Protein AF-A0A0Q4BF06-F1 (afdb_monomer)

Secondary structure (DSSP, 8-state):
------------------HHHHHHHHHHHHHHHHHHHHHHHHT-HHHHHHHHHHHHHHHHHHHHHHHHHHHH-GGGSSS--HHHHHHHHHHHHHHHHHHHHHHHHH-

Structure (mmCIF, N/CA/C/O backbone):
data_AF-A0A0Q4BF06-F1
#
_entry.id   AF-A0A0Q4BF06-F1
#
loop_
_atom_site.group_PDB
_atom_site.id
_atom_site.type_symbol
_atom_site.label_atom_id
_atom_site.label_alt_id
_atom_site.label_comp_id
_atom_site.label_asym_id
_atom_site.label_entity_id
_atom_site.label_seq_id
_atom_site.pdbx_PDB_ins_code
_atom_site.Cartn_x
_atom_site.Cartn_y
_atom_site.Cartn_z
_atom_site.occupancy
_atom_site.B_iso_or_equiv
_atom_site.auth_seq_id
_atom_site.auth_comp_id
_atom_site.auth_asym_id
_atom_site.auth_atom_id
_atom_site.pdbx_PDB_model_num
ATOM 1 N N . MET A 1 1 ? 11.329 11.100 -56.020 1.00 43.25 1 MET A N 1
ATOM 2 C CA . MET A 1 1 ? 10.493 10.139 -55.269 1.00 43.25 1 MET A CA 1
ATOM 3 C C . MET A 1 1 ? 11.371 8.981 -54.817 1.00 43.25 1 MET A C 1
ATOM 5 O O . MET A 1 1 ? 11.872 8.262 -55.666 1.00 43.25 1 MET A O 1
ATOM 9 N N . SER A 1 2 ? 11.594 8.826 -53.511 1.00 37.97 2 SER A N 1
ATOM 10 C CA . SER A 1 2 ? 12.114 7.589 -52.916 1.00 37.97 2 SER A CA 1
ATOM 11 C C . SER A 1 2 ? 11.299 7.325 -51.655 1.00 37.97 2 SER A C 1
ATOM 13 O O . SER A 1 2 ? 11.392 8.050 -50.667 1.00 37.97 2 SER A O 1
ATOM 15 N N . LEU A 1 3 ? 10.393 6.358 -51.768 1.00 49.31 3 LEU A N 1
ATOM 16 C CA . LEU A 1 3 ? 9.544 5.851 -50.701 1.00 49.31 3 LEU A CA 1
ATOM 17 C C . LEU A 1 3 ? 10.387 4.918 -49.822 1.00 49.31 3 LEU A C 1
ATOM 19 O O . LEU A 1 3 ? 10.489 3.732 -50.122 1.00 49.31 3 LEU A O 1
ATOM 23 N N . SER A 1 4 ? 10.955 5.411 -48.718 1.00 47.06 4 SER A N 1
ATOM 24 C CA . SER A 1 4 ? 11.401 4.535 -47.621 1.00 47.06 4 SER A CA 1
ATOM 25 C C . SER A 1 4 ? 10.294 4.415 -46.571 1.00 47.06 4 SER A C 1
ATOM 27 O O . SER A 1 4 ? 10.370 4.866 -45.429 1.00 47.06 4 SER A O 1
ATOM 29 N N . GLY A 1 5 ? 9.198 3.793 -47.001 1.00 43.06 5 GLY A N 1
ATOM 30 C CA . GLY A 1 5 ? 8.146 3.337 -46.112 1.00 43.06 5 GLY A CA 1
ATOM 31 C C . GLY A 1 5 ? 8.619 2.148 -45.273 1.00 43.06 5 GLY A C 1
ATOM 32 O O . GLY A 1 5 ? 8.950 1.097 -45.803 1.00 43.06 5 GLY A O 1
ATOM 33 N N . ILE A 1 6 ? 8.589 2.336 -43.954 1.00 51.16 6 ILE A N 1
ATOM 34 C CA . ILE A 1 6 ? 7.924 1.438 -42.999 1.00 51.16 6 ILE A CA 1
ATOM 35 C C . ILE A 1 6 ? 8.357 -0.040 -43.046 1.00 51.16 6 ILE A C 1
ATOM 37 O O . ILE A 1 6 ? 7.857 -0.822 -43.846 1.00 51.16 6 ILE A O 1
ATOM 41 N N . ARG A 1 7 ? 9.129 -0.461 -42.035 1.00 41.97 7 ARG A N 1
ATOM 42 C CA . ARG A 1 7 ? 8.775 -1.582 -41.130 1.00 41.97 7 ARG A CA 1
ATOM 43 C C . ARG A 1 7 ? 9.887 -1.804 -40.098 1.00 41.97 7 ARG A C 1
ATOM 45 O O . ARG A 1 7 ? 10.607 -2.796 -40.132 1.00 41.97 7 ARG A O 1
ATOM 52 N N . LYS A 1 8 ? 9.955 -0.958 -39.063 1.00 43.19 8 LYS A N 1
ATOM 53 C CA . LYS A 1 8 ? 10.351 -1.494 -37.750 1.00 43.19 8 LYS A CA 1
ATOM 54 C C . LYS A 1 8 ? 9.131 -2.214 -37.197 1.00 43.19 8 LYS A C 1
ATOM 56 O O . LYS A 1 8 ? 8.293 -1.636 -36.517 1.00 43.19 8 LYS A O 1
ATOM 61 N N . SER A 1 9 ? 9.020 -3.467 -37.635 1.00 41.16 9 SER A N 1
ATOM 62 C CA . SER A 1 9 ? 8.240 -4.545 -37.039 1.00 41.16 9 SER A CA 1
ATOM 63 C C . SER A 1 9 ? 7.917 -4.237 -35.579 1.00 41.16 9 SER A C 1
ATOM 65 O O . SER A 1 9 ? 8.818 -4.243 -34.736 1.00 41.16 9 SER A O 1
ATOM 67 N N . GLY A 1 10 ? 6.634 -4.004 -35.299 1.00 43.09 10 GLY A N 1
ATOM 68 C CA . GLY A 1 10 ? 6.058 -3.957 -33.964 1.00 43.09 10 GLY A CA 1
ATOM 69 C C . GLY A 1 10 ? 6.178 -5.311 -33.276 1.00 43.09 10 GLY A C 1
ATOM 70 O O . GLY A 1 10 ? 5.178 -5.971 -33.006 1.00 43.09 10 GLY A O 1
ATOM 71 N N . LYS A 1 11 ? 7.409 -5.725 -32.959 1.00 39.16 11 LYS A N 1
ATOM 72 C CA . LYS A 1 11 ? 7.638 -6.674 -31.881 1.00 39.16 11 LYS A CA 1
ATOM 73 C C . LYS A 1 11 ? 7.204 -5.925 -30.631 1.00 39.16 11 LYS A C 1
ATOM 75 O O . LYS A 1 11 ? 7.990 -5.193 -30.032 1.00 39.16 11 LYS A O 1
ATOM 80 N N . LYS A 1 12 ? 5.926 -6.078 -30.268 1.00 46.28 12 LYS A N 1
ATOM 81 C CA . LYS A 1 12 ? 5.474 -5.955 -28.885 1.00 46.28 12 LYS A CA 1
ATOM 82 C C . LYS A 1 12 ? 6.291 -6.992 -28.127 1.00 46.28 12 LYS A C 1
ATOM 84 O O . LYS A 1 12 ? 5.865 -8.131 -27.988 1.00 46.28 12 LYS A O 1
ATOM 89 N N . VAL A 1 13 ? 7.526 -6.637 -27.769 1.00 47.06 13 VAL A N 1
ATOM 90 C CA . VAL A 1 13 ? 8.322 -7.408 -26.825 1.00 47.06 13 VAL A CA 1
ATOM 91 C C . VAL A 1 13 ? 7.394 -7.525 -25.624 1.00 47.06 13 VAL A C 1
ATOM 93 O O . VAL A 1 13 ? 7.015 -6.471 -25.095 1.00 47.06 13 VAL A O 1
ATOM 96 N N . PRO A 1 14 ? 6.907 -8.734 -25.280 1.00 46.56 14 PRO A N 1
ATOM 97 C CA . PRO A 1 14 ? 6.051 -8.886 -24.119 1.00 46.56 14 PRO A CA 1
ATOM 98 C C . PRO A 1 14 ? 6.807 -8.224 -22.980 1.00 46.56 14 PRO A C 1
ATOM 100 O O . PRO A 1 14 ? 7.993 -8.509 -22.801 1.00 46.56 14 PRO A O 1
ATOM 103 N N . LEU A 1 15 ? 6.170 -7.232 -22.343 1.00 49.06 15 LEU A N 1
ATOM 104 C CA . LEU A 1 15 ? 6.765 -6.477 -21.246 1.00 49.06 15 LEU A CA 1
ATOM 105 C C . LEU A 1 15 ? 7.428 -7.514 -20.344 1.00 49.06 15 LEU A C 1
ATOM 107 O O . LEU A 1 15 ? 6.698 -8.377 -19.849 1.00 49.06 15 LEU A O 1
ATOM 111 N N . PRO A 1 16 ? 8.775 -7.521 -20.245 1.00 49.16 16 PRO A N 1
ATOM 112 C CA . PRO A 1 16 ? 9.476 -8.573 -19.542 1.00 49.16 16 PRO A CA 1
ATOM 113 C C . PRO A 1 16 ? 8.839 -8.644 -18.175 1.00 49.16 16 PRO A C 1
ATOM 115 O O . PRO A 1 16 ? 8.675 -7.625 -17.502 1.00 49.16 16 PRO A O 1
ATOM 118 N N . THR A 1 17 ? 8.343 -9.827 -17.857 1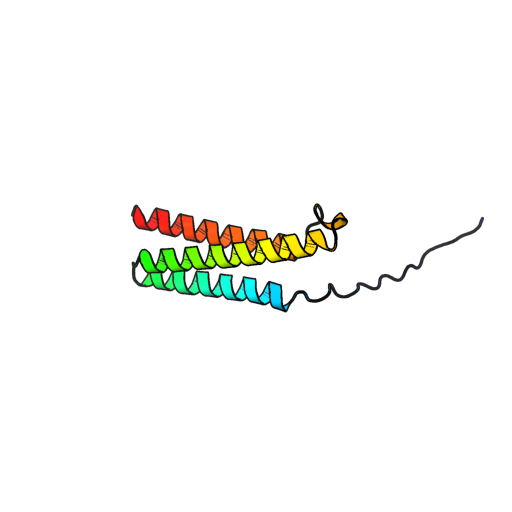.00 48.97 17 THR A N 1
ATOM 119 C CA . THR A 1 17 ? 7.600 -10.078 -16.644 1.00 48.97 17 THR A CA 1
ATOM 120 C C . THR A 1 17 ? 8.539 -9.834 -15.472 1.00 48.97 17 THR A C 1
ATOM 122 O O . THR A 1 17 ? 9.122 -10.769 -14.934 1.00 48.97 17 THR A O 1
ATOM 125 N N . ASP A 1 18 ? 8.557 -8.603 -14.963 1.00 57.22 18 ASP A N 1
ATOM 126 C CA . ASP A 1 18 ? 8.772 -8.294 -13.544 1.00 57.22 18 ASP A CA 1
ATOM 127 C C . ASP A 1 18 ? 7.614 -8.885 -12.696 1.00 57.22 18 ASP A C 1
ATOM 129 O O . ASP A 1 18 ? 7.193 -8.334 -11.680 1.00 57.22 18 ASP A O 1
ATOM 133 N N . GLY A 1 19 ? 7.056 -10.020 -13.138 1.00 64.56 19 GLY A N 1
ATOM 134 C CA . GLY A 1 19 ? 5.835 -10.639 -12.655 1.00 64.56 19 GLY A CA 1
ATOM 135 C C . GLY A 1 19 ? 5.993 -11.066 -11.213 1.00 64.56 19 GLY A C 1
ATOM 136 O O . GLY A 1 19 ? 5.126 -10.760 -10.416 1.00 64.56 19 GLY A O 1
ATOM 137 N N . LEU A 1 20 ? 7.138 -11.643 -10.842 1.00 76.25 20 LEU A N 1
ATOM 138 C CA . LEU A 1 20 ? 7.419 -12.026 -9.456 1.00 76.25 20 LEU A CA 1
ATOM 139 C C . LEU A 1 20 ? 7.384 -10.832 -8.495 1.00 76.25 20 LEU A C 1
ATOM 141 O O . LEU A 1 20 ? 6.819 -10.928 -7.412 1.00 76.25 20 LEU A O 1
ATOM 145 N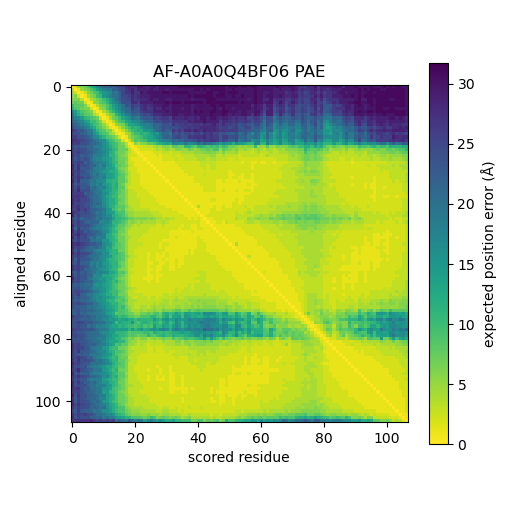 N . ARG A 1 21 ? 7.944 -9.687 -8.899 1.00 81.06 21 ARG A N 1
ATOM 146 C CA . ARG A 1 21 ? 7.968 -8.473 -8.069 1.00 81.06 21 ARG A CA 1
ATOM 147 C C . ARG A 1 21 ? 6.582 -7.864 -7.918 1.00 81.06 21 ARG A C 1
ATOM 149 O O . ARG A 1 21 ? 6.210 -7.456 -6.824 1.00 81.06 21 ARG A O 1
ATOM 156 N N . ARG A 1 22 ? 5.813 -7.838 -9.008 1.00 80.75 22 ARG A N 1
ATOM 157 C CA . ARG A 1 22 ? 4.411 -7.409 -8.993 1.00 80.75 22 ARG A CA 1
ATOM 158 C C . ARG A 1 22 ? 3.544 -8.345 -8.151 1.00 80.75 22 ARG A C 1
ATOM 160 O O . ARG A 1 22 ? 2.751 -7.868 -7.351 1.00 80.75 22 ARG A O 1
ATOM 167 N N . VAL A 1 23 ? 3.710 -9.655 -8.315 1.00 88.62 23 VAL A N 1
ATOM 168 C CA . VAL A 1 23 ? 2.987 -10.679 -7.554 1.00 88.62 23 VAL A CA 1
ATOM 169 C C . VAL A 1 23 ? 3.295 -10.539 -6.069 1.00 88.62 23 VAL A C 1
ATOM 171 O O . VAL A 1 23 ? 2.368 -10.569 -5.276 1.00 88.62 23 VAL A O 1
ATOM 174 N N . ALA A 1 24 ? 4.550 -10.297 -5.685 1.00 89.75 24 ALA A N 1
ATOM 175 C CA . ALA A 1 24 ? 4.903 -10.074 -4.284 1.00 89.75 24 ALA A CA 1
ATOM 176 C C . ALA A 1 24 ? 4.168 -8.868 -3.670 1.00 89.75 24 ALA A C 1
ATOM 178 O O . ALA A 1 24 ? 3.634 -8.984 -2.571 1.00 89.75 24 ALA A O 1
ATOM 179 N N . VAL A 1 25 ? 4.089 -7.738 -4.387 1.00 93.56 25 VAL A N 1
ATOM 180 C CA . VAL A 1 25 ? 3.317 -6.562 -3.934 1.00 93.56 25 VAL A CA 1
ATOM 181 C C . VAL A 1 25 ? 1.833 -6.910 -3.805 1.00 93.56 25 VAL A C 1
ATOM 183 O O . VAL A 1 25 ? 1.238 -6.639 -2.772 1.00 93.56 25 VAL A O 1
ATOM 186 N N . GLN A 1 26 ? 1.253 -7.576 -4.807 1.00 93.56 26 GLN A N 1
ATOM 187 C CA . GLN A 1 26 ? -0.163 -7.955 -4.784 1.00 93.56 26 GLN A CA 1
ATOM 188 C C . GLN A 1 26 ? -0.500 -8.952 -3.671 1.00 93.56 26 GLN A C 1
ATOM 190 O O . GLN A 1 26 ? -1.547 -8.834 -3.044 1.00 93.56 26 GLN A O 1
ATOM 195 N N . VAL A 1 27 ? 0.374 -9.926 -3.409 1.00 94.94 27 VAL A N 1
ATOM 196 C CA . VAL A 1 27 ? 0.207 -10.872 -2.298 1.00 94.94 27 VAL A CA 1
ATOM 197 C C . VAL A 1 27 ? 0.231 -10.125 -0.967 1.00 94.94 27 VAL A C 1
ATOM 199 O O . VAL A 1 27 ? -0.620 -10.386 -0.123 1.00 94.94 27 VAL A O 1
ATOM 202 N N . LEU A 1 28 ? 1.150 -9.169 -0.790 1.00 95.69 28 LEU A N 1
ATOM 203 C CA . LEU A 1 28 ? 1.177 -8.334 0.412 1.00 95.69 28 LEU A CA 1
ATOM 204 C C . LEU A 1 28 ? -0.080 -7.468 0.548 1.00 95.69 28 LEU A C 1
ATOM 206 O O . LEU A 1 28 ? -0.628 -7.409 1.643 1.00 95.69 28 LEU A O 1
ATOM 210 N N . ASP A 1 29 ? -0.571 -6.859 -0.536 1.00 95.25 29 ASP A N 1
ATOM 211 C CA . ASP A 1 29 ? -1.821 -6.083 -0.518 1.00 95.25 29 ASP A CA 1
ATOM 212 C C . ASP A 1 29 ? -3.020 -6.956 -0.109 1.00 95.25 29 ASP A C 1
ATOM 214 O O . ASP A 1 29 ? -3.827 -6.559 0.731 1.00 95.25 29 ASP A O 1
ATOM 218 N N . VAL A 1 30 ? -3.130 -8.173 -0.653 1.00 97.31 30 VAL A N 1
ATOM 219 C CA . VAL A 1 30 ? -4.206 -9.111 -0.291 1.00 97.31 30 VAL A CA 1
ATOM 220 C C . VAL A 1 30 ? -4.093 -9.540 1.171 1.00 97.31 30 VAL A C 1
ATOM 222 O O . VAL A 1 30 ? -5.098 -9.539 1.879 1.00 97.31 30 VAL A O 1
ATOM 225 N N . LEU A 1 31 ? -2.889 -9.860 1.650 1.00 97.44 31 LEU A N 1
ATOM 226 C CA . LEU A 1 31 ? -2.668 -10.202 3.057 1.00 97.44 31 LEU A CA 1
ATOM 227 C C . LEU A 1 31 ? -3.001 -9.030 3.987 1.00 97.44 31 LEU A C 1
ATOM 229 O O . LEU A 1 31 ? -3.642 -9.242 5.014 1.00 97.44 31 LEU A O 1
ATOM 233 N N . ALA A 1 32 ? -2.624 -7.804 3.616 1.00 97.00 32 ALA A N 1
ATOM 234 C CA . ALA A 1 32 ? -2.962 -6.594 4.358 1.00 97.00 32 ALA A CA 1
ATOM 235 C C . ALA A 1 32 ? -4.481 -6.436 4.501 1.00 97.00 32 ALA A C 1
ATOM 237 O O . ALA A 1 32 ? -4.975 -6.257 5.614 1.00 97.00 32 ALA A O 1
ATOM 238 N N . LEU A 1 33 ? -5.223 -6.585 3.397 1.00 98.06 33 LEU A N 1
ATOM 239 C CA . LEU A 1 33 ? -6.687 -6.551 3.395 1.00 98.06 33 LEU A CA 1
ATOM 240 C C . LEU A 1 33 ? -7.286 -7.663 4.262 1.00 98.06 33 LEU A C 1
ATOM 242 O O . LEU A 1 33 ? -8.174 -7.393 5.066 1.00 98.06 33 LEU A O 1
ATOM 246 N N . MET A 1 34 ? -6.798 -8.900 4.135 1.00 98.19 34 MET A N 1
ATOM 247 C CA . MET A 1 34 ? -7.292 -10.029 4.929 1.00 98.19 34 MET A CA 1
ATOM 248 C C . MET A 1 34 ? -7.116 -9.786 6.429 1.00 98.19 34 MET A C 1
ATOM 250 O O . MET A 1 34 ? -8.082 -9.902 7.180 1.00 98.19 34 MET A O 1
ATOM 254 N N . VAL A 1 35 ? -5.908 -9.414 6.863 1.00 97.94 35 VAL A N 1
ATOM 255 C CA . VAL A 1 35 ? -5.616 -9.119 8.276 1.00 97.94 35 VAL A CA 1
ATOM 256 C C . VAL A 1 35 ? -6.481 -7.961 8.768 1.00 97.94 35 VAL A C 1
ATOM 258 O O . VAL A 1 35 ? -7.063 -8.038 9.847 1.00 97.94 35 VAL A O 1
ATOM 261 N N . PHE A 1 36 ? -6.628 -6.917 7.955 1.00 97.75 36 PHE A N 1
ATOM 262 C CA . PHE A 1 36 ? -7.439 -5.760 8.301 1.00 97.75 36 PHE A CA 1
ATOM 263 C C . PHE A 1 36 ? -8.918 -6.107 8.508 1.00 97.75 36 PHE A C 1
ATOM 265 O O . PHE A 1 36 ? -9.504 -5.722 9.519 1.00 97.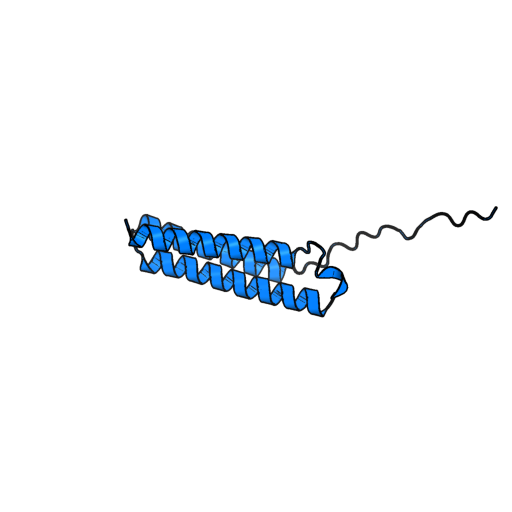75 36 PHE A O 1
ATOM 272 N N . PHE A 1 37 ? -9.523 -6.859 7.583 1.00 97.56 37 PHE A N 1
ATOM 273 C CA . PHE A 1 37 ? -10.926 -7.264 7.692 1.00 97.56 37 PHE A CA 1
ATOM 274 C C . PHE A 1 37 ? -11.171 -8.236 8.847 1.00 97.56 37 PHE A C 1
ATOM 276 O O . PHE A 1 37 ? -12.222 -8.156 9.481 1.00 97.56 37 PHE A O 1
ATOM 283 N N . VAL A 1 38 ? -10.206 -9.104 9.169 1.00 97.81 38 VAL A N 1
ATOM 284 C CA . VAL A 1 38 ? -10.250 -9.903 10.405 1.00 97.81 38 VAL A CA 1
ATOM 285 C C . VAL A 1 38 ? -10.264 -8.984 11.628 1.00 97.81 38 VAL A C 1
ATOM 287 O O . VAL A 1 38 ? -11.096 -9.172 12.510 1.00 97.81 38 VAL A O 1
ATOM 290 N N . GLY A 1 39 ? -9.419 -7.948 11.651 1.00 96.50 39 GLY A N 1
ATOM 291 C CA . GLY A 1 39 ? -9.415 -6.946 12.719 1.00 96.50 39 GLY A CA 1
ATOM 292 C C . GLY A 1 39 ? -10.756 -6.229 12.876 1.00 96.50 39 GLY A C 1
ATOM 293 O O . GLY A 1 39 ? -11.256 -6.134 13.992 1.00 96.50 39 GLY A O 1
ATOM 294 N N . ILE A 1 40 ? -11.384 -5.819 11.767 1.00 95.44 40 ILE A N 1
ATOM 295 C CA . ILE A 1 40 ? -12.747 -5.260 11.782 1.00 95.44 40 ILE A CA 1
ATOM 296 C C . ILE A 1 40 ? -13.747 -6.261 12.3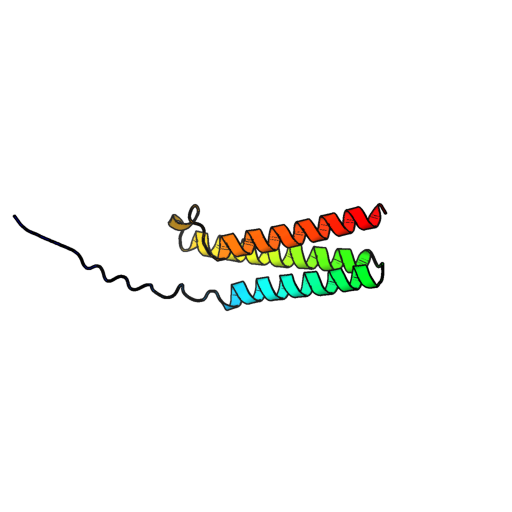64 1.00 95.44 40 ILE A C 1
ATOM 298 O O . ILE A 1 40 ? -14.527 -5.898 13.239 1.00 95.44 40 ILE A O 1
ATOM 302 N N . GLY A 1 41 ? -13.734 -7.513 11.897 1.00 95.69 41 GLY A N 1
ATOM 303 C CA . GLY A 1 41 ? -14.670 -8.542 12.358 1.00 95.69 41 GLY A CA 1
ATOM 304 C C . GLY A 1 41 ? -14.525 -8.876 13.845 1.00 95.69 41 GLY A C 1
ATOM 305 O O . GLY A 1 41 ? -15.503 -9.259 14.481 1.00 95.69 41 GLY A O 1
ATOM 306 N N . MET A 1 42 ? -13.322 -8.707 14.398 1.00 95.94 42 MET A N 1
ATOM 307 C CA . MET A 1 42 ? -13.031 -8.893 15.821 1.00 95.94 42 MET A CA 1
ATOM 308 C C . MET A 1 42 ? -13.236 -7.623 16.661 1.00 95.94 42 MET A C 1
ATOM 310 O O . MET A 1 42 ? -13.255 -7.716 17.883 1.00 95.94 42 MET A O 1
ATOM 314 N N . GLY A 1 43 ? -13.365 -6.447 16.036 1.00 93.69 43 GLY A N 1
ATOM 315 C CA . GLY A 1 43 ? -13.347 -5.160 16.739 1.00 93.69 43 GLY A CA 1
ATOM 316 C C . GLY A 1 43 ? -11.977 -4.800 17.333 1.00 93.69 43 GLY A C 1
ATOM 317 O O . GLY A 1 43 ? -11.897 -4.005 18.263 1.00 93.69 43 GLY A O 1
ATOM 318 N N . GLU A 1 44 ? -10.893 -5.386 16.819 1.00 96.31 44 GLU A N 1
ATOM 319 C CA . GLU A 1 44 ? -9.547 -5.275 17.392 1.00 96.31 44 GLU A CA 1
ATOM 320 C C . GLU A 1 44 ? -8.680 -4.267 16.625 1.00 96.31 44 GLU A C 1
ATOM 322 O O . GLU A 1 44 ? -8.108 -4.571 15.570 1.00 96.31 44 GLU A O 1
ATOM 327 N N . LEU A 1 45 ? -8.514 -3.066 17.191 1.00 95.88 45 LEU A N 1
ATOM 328 C CA . LEU A 1 45 ? -7.742 -1.973 16.579 1.00 95.88 45 LEU A CA 1
ATOM 329 C C . LEU A 1 45 ? -6.284 -2.346 16.295 1.00 95.88 45 LEU A C 1
ATOM 331 O O . LEU A 1 45 ? -5.726 -1.920 15.284 1.00 95.88 45 LEU A O 1
ATOM 335 N N . LEU A 1 46 ? -5.661 -3.154 17.156 1.00 96.44 46 LEU A N 1
ATOM 336 C CA . LEU A 1 46 ? -4.279 -3.601 16.955 1.00 96.44 46 LEU A CA 1
ATOM 337 C C . LEU A 1 46 ? -4.144 -4.482 15.707 1.00 96.44 46 LEU A C 1
ATOM 339 O O . LEU A 1 46 ? -3.174 -4.353 14.960 1.00 96.44 46 LEU A O 1
ATOM 343 N N . VAL A 1 47 ? -5.135 -5.336 15.443 1.00 96.44 47 VAL A N 1
ATOM 344 C CA . VAL A 1 47 ? -5.157 -6.204 14.259 1.00 96.44 47 VAL A CA 1
ATOM 345 C C . VAL A 1 47 ? -5.408 -5.372 12.997 1.00 96.44 47 VAL A C 1
ATOM 347 O O . VAL A 1 47 ? -4.742 -5.570 11.979 1.00 96.44 47 VAL A O 1
ATOM 350 N N . MET A 1 48 ? -6.285 -4.368 13.074 1.00 97.50 48 MET A N 1
ATOM 351 C CA . MET A 1 48 ? -6.489 -3.401 11.986 1.00 97.50 48 MET A CA 1
ATOM 352 C C . MET A 1 48 ? -5.208 -2.609 11.684 1.00 97.50 48 MET A C 1
ATOM 354 O O . MET A 1 48 ? -4.802 -2.484 10.527 1.00 97.50 48 MET A O 1
ATOM 358 N N . ALA A 1 49 ? -4.516 -2.122 12.718 1.00 96.81 49 ALA A N 1
ATOM 359 C CA . ALA A 1 49 ? -3.238 -1.428 12.577 1.00 96.81 49 ALA A CA 1
ATOM 360 C C . ALA A 1 49 ? -2.159 -2.326 11.948 1.00 96.81 49 ALA A C 1
ATOM 362 O O . ALA A 1 49 ? -1.406 -1.860 11.091 1.00 96.81 49 ALA A O 1
ATOM 363 N N . ALA A 1 50 ? -2.118 -3.616 12.299 1.00 97.62 50 ALA A N 1
ATOM 364 C CA . ALA A 1 50 ? -1.228 -4.583 11.660 1.00 97.62 50 ALA A CA 1
ATOM 365 C C . ALA A 1 50 ? -1.535 -4.744 10.159 1.00 97.62 50 ALA A C 1
ATOM 367 O O . ALA A 1 50 ? -0.613 -4.731 9.340 1.00 97.62 50 ALA A O 1
ATOM 368 N N . GLY A 1 51 ? -2.815 -4.812 9.777 1.00 96.69 51 GLY A N 1
ATOM 369 C CA . GLY A 1 51 ? -3.234 -4.817 8.371 1.00 96.69 51 GLY A CA 1
ATOM 370 C C . GLY A 1 51 ? -2.785 -3.558 7.617 1.00 96.69 51 GLY A C 1
ATOM 371 O O . GLY A 1 51 ? -2.193 -3.651 6.541 1.00 96.69 51 GLY A O 1
ATOM 372 N N . ALA A 1 52 ? -2.971 -2.375 8.210 1.00 97.00 52 ALA A N 1
ATOM 373 C CA . ALA A 1 52 ? -2.496 -1.116 7.632 1.00 97.00 52 ALA A CA 1
ATOM 374 C C . ALA A 1 52 ? -0.961 -1.081 7.483 1.00 97.00 52 ALA A C 1
ATOM 376 O O . ALA A 1 52 ? -0.447 -0.667 6.441 1.00 97.00 52 ALA A O 1
ATOM 377 N N . ALA A 1 53 ? -0.219 -1.571 8.481 1.00 97.75 53 ALA A N 1
ATOM 378 C CA . ALA A 1 53 ? 1.240 -1.667 8.432 1.00 97.75 53 ALA A CA 1
ATOM 379 C C . ALA A 1 53 ? 1.729 -2.596 7.305 1.00 97.75 53 ALA A C 1
ATOM 381 O O . ALA A 1 53 ? 2.689 -2.263 6.605 1.00 97.75 53 ALA A O 1
ATOM 382 N N . LEU A 1 54 ? 1.044 -3.721 7.070 1.00 97.38 54 LEU A N 1
ATOM 383 C CA . LEU A 1 54 ? 1.324 -4.602 5.929 1.00 97.38 54 LEU A CA 1
ATOM 384 C C . LEU A 1 54 ? 1.106 -3.888 4.585 1.00 97.38 54 LEU A C 1
ATOM 386 O O . LEU A 1 54 ? 1.931 -4.034 3.681 1.00 97.38 54 LEU A O 1
ATOM 390 N N . GLY A 1 55 ? 0.064 -3.060 4.463 1.00 96.94 55 GLY A N 1
ATOM 391 C CA . GLY A 1 55 ? -0.156 -2.231 3.271 1.00 96.94 55 GLY A CA 1
ATOM 392 C C . GLY A 1 55 ? 0.993 -1.244 3.020 1.00 96.94 55 GLY A C 1
ATOM 393 O O . GLY A 1 55 ? 1.456 -1.069 1.888 1.00 96.94 55 GLY A O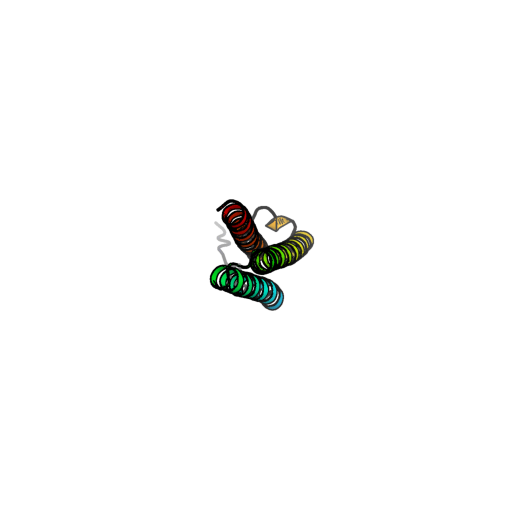 1
ATOM 394 N N . TRP A 1 56 ? 1.538 -0.637 4.077 1.00 98.00 56 TRP A N 1
ATOM 395 C CA . TRP A 1 56 ? 2.724 0.220 3.959 1.00 98.00 56 TRP A CA 1
ATOM 396 C C . TRP A 1 56 ? 3.981 -0.563 3.562 1.00 98.00 56 TRP A C 1
ATOM 398 O O . TRP A 1 56 ? 4.781 -0.065 2.765 1.00 98.00 56 TRP A O 1
ATOM 408 N N . ALA A 1 57 ? 4.139 -1.804 4.029 1.00 97.50 57 ALA A N 1
ATOM 409 C CA . ALA A 1 57 ? 5.213 -2.684 3.569 1.00 97.50 57 ALA A CA 1
ATOM 410 C C . ALA A 1 57 ? 5.083 -3.007 2.066 1.00 97.50 57 ALA A C 1
ATOM 412 O O . ALA A 1 57 ? 6.077 -2.932 1.333 1.00 97.50 57 ALA A O 1
ATOM 413 N N . ALA A 1 58 ? 3.864 -3.280 1.581 1.00 96.44 58 ALA A N 1
ATOM 414 C CA . ALA A 1 58 ? 3.577 -3.464 0.155 1.00 96.44 58 ALA A CA 1
ATOM 415 C C . ALA A 1 58 ? 3.936 -2.208 -0.657 1.00 96.44 58 ALA A C 1
ATOM 417 O O . ALA A 1 58 ? 4.612 -2.294 -1.688 1.00 96.44 58 ALA A O 1
ATOM 418 N N . THR A 1 59 ? 3.570 -1.032 -0.141 1.00 97.44 59 THR A N 1
ATOM 419 C CA . THR A 1 59 ? 3.902 0.272 -0.735 1.00 97.44 59 THR A CA 1
ATOM 420 C C . THR A 1 59 ? 5.411 0.482 -0.829 1.00 97.44 59 THR A C 1
ATOM 422 O O . THR A 1 59 ? 5.917 0.859 -1.888 1.00 97.44 59 THR A O 1
ATOM 425 N N . GLY A 1 60 ? 6.154 0.192 0.243 1.00 96.69 60 GLY A N 1
ATOM 426 C CA . GLY A 1 60 ? 7.615 0.292 0.260 1.00 96.69 60 GLY A CA 1
ATOM 427 C C . GLY A 1 60 ? 8.277 -0.629 -0.768 1.00 96.69 60 GLY A C 1
ATOM 428 O O . GLY A 1 60 ? 9.163 -0.198 -1.514 1.00 96.69 60 GLY A O 1
ATOM 429 N N . LEU A 1 61 ? 7.803 -1.873 -0.881 1.00 95.50 61 LEU A N 1
ATOM 430 C CA . LEU A 1 61 ? 8.284 -2.816 -1.893 1.00 95.50 61 LEU A CA 1
ATOM 431 C C . LEU A 1 61 ? 7.974 -2.328 -3.317 1.00 95.50 61 LEU A C 1
ATOM 433 O O . LEU A 1 61 ? 8.838 -2.385 -4.198 1.00 95.50 61 LEU A O 1
ATOM 437 N N . ALA A 1 62 ? 6.764 -1.822 -3.554 1.00 94.25 62 ALA A N 1
ATOM 438 C CA . ALA A 1 62 ? 6.356 -1.286 -4.848 1.00 94.25 62 ALA A CA 1
ATOM 439 C C . ALA A 1 62 ? 7.179 -0.051 -5.243 1.00 94.25 62 ALA A C 1
ATOM 441 O O . ALA A 1 62 ? 7.643 0.041 -6.382 1.00 94.25 62 ALA A O 1
ATOM 442 N N . TYR A 1 63 ? 7.440 0.848 -4.292 1.00 94.62 63 TYR A N 1
ATOM 443 C CA . TYR A 1 63 ? 8.307 2.007 -4.487 1.00 94.62 63 TYR A CA 1
ATOM 444 C C . TYR A 1 63 ? 9.742 1.592 -4.826 1.00 94.62 63 TYR A C 1
ATOM 446 O O . TYR A 1 63 ? 10.324 2.093 -5.790 1.00 94.62 63 TYR A O 1
ATOM 454 N N . HIS A 1 64 ? 10.298 0.614 -4.107 1.00 93.62 64 HIS A N 1
ATOM 455 C CA . HIS A 1 64 ? 11.621 0.068 -4.409 1.00 93.62 64 HIS A CA 1
ATOM 456 C C . HIS A 1 64 ? 11.687 -0.543 -5.820 1.00 93.62 64 HIS A C 1
ATOM 458 O O . HIS A 1 64 ? 12.658 -0.339 -6.558 1.00 93.62 64 HIS A O 1
ATOM 464 N N . ASN A 1 65 ? 10.640 -1.264 -6.229 1.00 90.50 65 ASN A N 1
ATOM 465 C CA . ASN A 1 65 ? 10.532 -1.818 -7.577 1.00 90.50 65 ASN A CA 1
ATOM 466 C C . ASN A 1 65 ? 10.461 -0.718 -8.643 1.00 90.50 65 ASN A C 1
ATOM 468 O O . ASN A 1 65 ? 11.138 -0.828 -9.666 1.00 90.50 65 ASN A O 1
ATOM 472 N N . PHE A 1 66 ? 9.703 0.351 -8.388 1.00 89.94 66 PHE A N 1
ATOM 473 C CA . PHE A 1 66 ? 9.625 1.517 -9.264 1.00 89.94 66 PHE A CA 1
ATOM 474 C C . PHE A 1 66 ? 10.974 2.232 -9.397 1.00 89.94 66 PHE A C 1
ATOM 476 O O . PHE A 1 66 ? 11.420 2.469 -10.517 1.00 89.94 66 PHE A O 1
ATOM 483 N N . GLN A 1 67 ? 11.676 2.502 -8.293 1.00 90.69 67 GLN A N 1
ATOM 484 C CA . GLN A 1 67 ? 13.007 3.113 -8.355 1.00 90.69 67 GLN A CA 1
ATOM 485 C C . GLN A 1 67 ? 13.989 2.267 -9.171 1.00 90.69 67 GLN A C 1
ATOM 487 O O . GLN A 1 67 ? 14.748 2.800 -9.979 1.00 90.69 67 GLN A O 1
ATOM 492 N N . ARG A 1 68 ? 13.951 0.938 -9.006 1.00 88.31 68 ARG A N 1
ATOM 493 C CA . ARG A 1 68 ? 14.779 0.019 -9.797 1.00 88.31 68 ARG A CA 1
ATOM 494 C C . ARG A 1 68 ? 14.424 0.018 -11.287 1.00 88.31 68 ARG A C 1
ATOM 496 O O . ARG A 1 68 ? 15.328 -0.172 -12.097 1.00 88.31 68 ARG A O 1
ATOM 503 N N . ASP A 1 69 ? 13.154 0.193 -11.650 1.00 85.25 69 ASP A N 1
ATOM 504 C CA . ASP A 1 69 ? 12.723 0.323 -13.051 1.00 85.25 69 ASP A CA 1
ATOM 505 C C . ASP A 1 69 ? 13.216 1.647 -13.654 1.00 85.25 69 ASP A C 1
ATOM 507 O O . ASP A 1 69 ? 13.883 1.639 -14.689 1.00 85.25 69 ASP A O 1
ATOM 511 N N . VAL A 1 70 ? 13.009 2.767 -12.951 1.00 86.38 70 VAL A N 1
ATOM 512 C CA . VAL A 1 70 ? 13.469 4.101 -13.380 1.00 86.38 70 VAL A CA 1
ATOM 513 C C . VAL A 1 70 ? 14.990 4.158 -13.515 1.00 86.38 70 VAL A C 1
ATOM 515 O O . VAL A 1 70 ? 15.491 4.698 -14.496 1.00 86.38 70 VAL A O 1
ATOM 518 N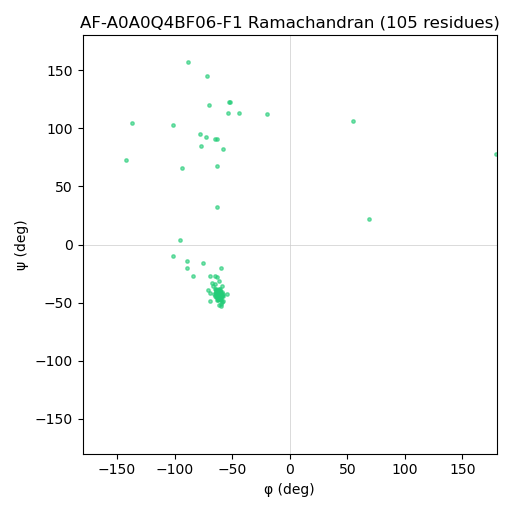 N . ALA A 1 71 ? 15.742 3.555 -12.590 1.00 86.81 71 ALA A N 1
ATOM 519 C CA . ALA A 1 71 ? 17.204 3.509 -12.672 1.00 86.81 71 ALA A CA 1
ATOM 520 C C . ALA A 1 71 ? 17.709 2.763 -13.922 1.00 86.81 71 ALA A C 1
ATOM 522 O O . ALA A 1 71 ? 18.759 3.099 -14.463 1.00 86.81 71 ALA A O 1
ATOM 523 N N . LYS A 1 72 ? 16.964 1.756 -14.398 1.00 85.06 72 LYS A N 1
ATOM 524 C CA . LYS A 1 72 ? 17.297 1.009 -15.621 1.00 85.06 72 LYS A CA 1
ATOM 525 C C . LYS A 1 72 ? 16.808 1.702 -16.893 1.00 85.06 72 LYS A C 1
ATOM 527 O O . LYS A 1 72 ? 17.349 1.437 -17.964 1.00 85.06 72 LYS A O 1
ATOM 532 N N . ARG A 1 73 ? 15.737 2.495 -16.795 1.00 80.88 73 ARG A N 1
ATOM 533 C CA . ARG A 1 73 ? 15.020 3.118 -17.919 1.00 80.88 73 ARG A CA 1
ATOM 534 C C . ARG A 1 73 ? 14.570 4.535 -17.534 1.00 80.88 73 ARG A C 1
ATOM 536 O O . ARG A 1 73 ? 13.382 4.753 -17.277 1.00 80.88 73 ARG A O 1
ATOM 543 N N . PRO A 1 74 ? 15.507 5.496 -17.443 1.00 77.00 74 PRO A N 1
ATOM 544 C CA . PRO A 1 74 ? 15.217 6.843 -16.946 1.00 77.00 74 PRO A CA 1
ATOM 545 C C . PRO A 1 74 ? 14.256 7.618 -17.857 1.00 77.00 74 PRO A C 1
ATOM 547 O O . PRO A 1 74 ? 13.471 8.434 -17.379 1.00 77.00 74 PRO A O 1
ATOM 550 N N . ASP A 1 75 ? 14.246 7.292 -19.149 1.00 76.69 75 ASP A N 1
ATOM 551 C CA . ASP A 1 75 ? 13.311 7.778 -20.168 1.00 76.69 75 ASP A CA 1
ATOM 552 C C . ASP A 1 75 ? 11.839 7.439 -19.865 1.00 76.69 75 ASP A C 1
ATOM 554 O O . ASP A 1 75 ? 10.929 8.093 -20.370 1.00 76.69 75 ASP A O 1
ATOM 558 N N . ARG A 1 76 ? 11.578 6.438 -19.014 1.00 68.19 76 ARG A N 1
ATOM 559 C CA . ARG A 1 76 ? 10.222 5.992 -18.654 1.00 68.19 76 ARG A CA 1
ATOM 560 C C . ARG A 1 76 ? 9.669 6.606 -17.373 1.00 68.19 76 ARG A C 1
ATOM 562 O O . ARG A 1 76 ? 8.566 6.239 -16.977 1.00 68.19 76 ARG A O 1
ATOM 569 N N . ARG A 1 77 ? 10.387 7.531 -16.731 1.00 66.56 77 ARG A N 1
ATOM 570 C CA . ARG A 1 77 ? 9.957 8.176 -15.475 1.00 66.56 77 ARG A CA 1
ATOM 571 C C . ARG A 1 77 ? 8.562 8.811 -15.578 1.00 66.56 77 ARG A C 1
ATOM 573 O O . ARG A 1 77 ? 7.729 8.666 -14.672 1.00 66.56 77 ARG A O 1
ATOM 580 N N . ASP A 1 78 ? 8.311 9.479 -16.698 1.00 67.69 78 ASP A N 1
ATOM 581 C CA . ASP A 1 78 ? 7.076 10.232 -16.924 1.00 67.69 78 ASP A CA 1
ATOM 582 C C . ASP A 1 78 ? 5.980 9.370 -17.560 1.00 67.69 78 ASP A C 1
ATOM 584 O O . ASP A 1 78 ? 4.792 9.649 -17.402 1.00 67.69 78 ASP A O 1
ATOM 588 N N . ALA A 1 79 ? 6.357 8.252 -18.184 1.00 74.19 79 ALA A N 1
ATOM 589 C CA . ALA A 1 79 ? 5.415 7.281 -18.715 1.00 74.19 79 ALA A CA 1
ATOM 590 C C . ALA A 1 79 ? 4.730 6.491 -17.587 1.00 74.19 79 ALA A C 1
ATOM 592 O O . ALA A 1 79 ? 5.329 6.156 -16.560 1.00 74.19 79 ALA A O 1
ATOM 593 N N . MET A 1 80 ? 3.457 6.144 -17.784 1.00 75.06 80 MET A N 1
ATOM 594 C CA . MET A 1 80 ? 2.749 5.254 -16.865 1.00 75.06 80 MET A CA 1
ATOM 595 C C . MET A 1 80 ? 3.263 3.819 -17.045 1.00 75.06 80 MET A C 1
ATOM 597 O O . MET A 1 80 ? 2.803 3.081 -17.918 1.00 75.06 80 MET A O 1
ATOM 601 N N . SER A 1 81 ? 4.259 3.432 -16.245 1.00 80.31 81 SER A N 1
ATOM 602 C CA . SER A 1 81 ? 4.803 2.073 -16.211 1.00 80.31 81 SER A CA 1
ATOM 603 C C . SER A 1 81 ? 4.047 1.185 -15.216 1.00 80.31 81 SER A C 1
ATOM 605 O O . SER A 1 81 ? 3.411 1.660 -14.274 1.00 80.31 81 SER A O 1
ATOM 607 N N . VAL A 1 82 ? 4.115 -0.136 -15.411 1.00 82.81 82 VAL A N 1
ATOM 608 C CA . VAL A 1 82 ? 3.467 -1.113 -14.516 1.00 82.81 82 VAL A CA 1
ATOM 609 C C . VAL A 1 82 ? 3.950 -0.978 -13.058 1.00 82.81 82 VAL A C 1
ATOM 611 O O . VAL A 1 82 ? 3.094 -0.959 -12.173 1.00 82.81 82 VAL A O 1
ATOM 614 N N . PRO A 1 83 ? 5.259 -0.818 -12.761 1.00 84.38 83 PRO A N 1
ATOM 615 C CA . PRO A 1 83 ? 5.725 -0.583 -11.390 1.00 84.38 83 PRO A CA 1
ATOM 616 C C . PRO A 1 83 ? 5.160 0.696 -10.761 1.00 84.38 83 PRO A C 1
ATOM 618 O O . PRO A 1 83 ? 4.763 0.678 -9.599 1.00 84.38 83 PRO A O 1
ATOM 621 N N . LYS A 1 84 ? 5.057 1.784 -11.537 1.00 88.69 84 LYS A N 1
ATOM 622 C CA . LYS A 1 84 ? 4.468 3.055 -11.088 1.00 88.69 84 LYS A CA 1
ATOM 623 C C . LYS A 1 84 ? 2.991 2.885 -10.727 1.00 88.69 84 LYS A C 1
ATOM 625 O O . LYS A 1 84 ? 2.552 3.341 -9.677 1.00 88.69 84 LYS A O 1
ATOM 630 N N . MET A 1 85 ? 2.238 2.175 -11.566 1.00 88.94 85 MET A N 1
ATOM 631 C CA . MET A 1 85 ? 0.831 1.860 -11.308 1.00 88.94 85 MET A CA 1
ATOM 632 C C . MET A 1 85 ? 0.663 0.984 -10.056 1.00 88.94 85 MET A C 1
ATOM 634 O O . MET A 1 85 ? -0.171 1.285 -9.211 1.00 88.94 85 MET A O 1
ATOM 638 N N . SER A 1 86 ? 1.490 -0.057 -9.903 1.00 90.50 86 SER A N 1
ATOM 639 C CA . SER A 1 86 ? 1.479 -0.930 -8.719 1.00 90.50 86 SER A CA 1
ATOM 640 C C . SER A 1 86 ? 1.779 -0.164 -7.430 1.00 90.50 86 SER A C 1
ATOM 642 O O . SER A 1 86 ? 1.163 -0.440 -6.408 1.00 90.50 86 SER A O 1
ATOM 644 N N . MET A 1 87 ? 2.703 0.797 -7.479 1.00 94.06 87 MET A N 1
ATOM 645 C CA . MET A 1 87 ? 3.037 1.666 -6.351 1.00 94.06 87 MET A CA 1
ATOM 646 C C . MET A 1 87 ? 1.855 2.537 -5.929 1.00 94.06 87 MET A C 1
ATOM 648 O O . MET A 1 87 ? 1.571 2.618 -4.738 1.00 94.06 87 MET A O 1
ATOM 652 N N . TYR A 1 88 ? 1.150 3.156 -6.881 1.00 94.19 88 TYR A N 1
ATOM 653 C CA . TYR A 1 88 ? -0.035 3.950 -6.554 1.00 94.19 88 TYR A CA 1
ATOM 654 C C . TYR A 1 88 ? -1.149 3.099 -5.949 1.00 94.19 88 TYR A C 1
ATOM 656 O O . TYR A 1 88 ? -1.736 3.516 -4.961 1.00 94.19 88 TYR A O 1
ATOM 664 N N . ILE A 1 89 ? -1.400 1.902 -6.490 1.00 93.81 89 ILE A N 1
ATOM 665 C CA . ILE A 1 89 ? -2.408 0.984 -5.940 1.00 93.81 89 ILE A CA 1
ATOM 666 C C . ILE A 1 89 ? -2.067 0.618 -4.492 1.00 93.81 89 ILE A C 1
ATOM 668 O O . ILE A 1 89 ? -2.902 0.822 -3.614 1.00 93.81 89 ILE A O 1
ATOM 672 N N . ALA A 1 90 ? -0.840 0.152 -4.235 1.00 95.88 90 ALA A N 1
ATOM 673 C CA . ALA A 1 90 ? -0.406 -0.225 -2.890 1.00 95.88 90 ALA A CA 1
ATOM 674 C C . ALA A 1 90 ? -0.504 0.958 -1.909 1.00 95.88 90 ALA A C 1
ATOM 676 O O . ALA A 1 90 ? -1.048 0.816 -0.815 1.00 95.88 90 ALA A O 1
ATOM 677 N N . PHE A 1 91 ? -0.072 2.155 -2.331 1.00 97.75 91 PHE A N 1
ATOM 678 C CA . PHE A 1 91 ? -0.193 3.375 -1.529 1.00 97.75 91 PHE A CA 1
ATOM 679 C C . PHE A 1 91 ? -1.653 3.708 -1.203 1.00 97.75 91 PHE A C 1
ATOM 681 O O . PHE A 1 91 ? -1.979 3.998 -0.054 1.00 97.75 91 PHE A O 1
ATOM 688 N N . THR A 1 92 ? -2.541 3.662 -2.199 1.00 97.69 92 THR A N 1
ATOM 689 C CA . THR A 1 92 ? -3.967 3.944 -2.004 1.00 97.69 92 THR A CA 1
ATOM 690 C C . THR A 1 92 ? -4.596 2.955 -1.028 1.00 97.69 92 THR A C 1
ATOM 692 O O . THR A 1 92 ? -5.334 3.381 -0.142 1.00 97.69 92 THR A O 1
ATOM 695 N N . VAL A 1 93 ? -4.275 1.662 -1.142 1.00 97.19 93 VAL A N 1
ATOM 696 C CA . VAL A 1 93 ? -4.739 0.637 -0.196 1.00 97.19 93 VAL A CA 1
ATOM 697 C C . VAL A 1 93 ? -4.223 0.943 1.211 1.00 97.19 93 VAL A C 1
ATOM 699 O O . VAL A 1 93 ? -5.024 1.065 2.133 1.00 97.19 93 VAL A O 1
ATOM 702 N N . ALA A 1 94 ? -2.917 1.156 1.388 1.00 97.62 94 ALA A N 1
ATOM 703 C CA . ALA A 1 94 ? -2.320 1.447 2.694 1.00 97.62 94 ALA A CA 1
ATOM 704 C C . ALA A 1 94 ? -2.912 2.701 3.360 1.00 97.62 94 ALA A C 1
ATOM 706 O O . ALA A 1 94 ? -3.214 2.695 4.557 1.00 97.62 94 ALA A O 1
ATOM 707 N N . ALA A 1 95 ? -3.116 3.769 2.585 1.00 98.12 95 ALA A N 1
ATOM 708 C CA . ALA A 1 95 ? -3.719 5.010 3.057 1.00 98.12 95 ALA A CA 1
ATOM 709 C C . ALA A 1 95 ? -5.186 4.810 3.459 1.00 98.12 95 ALA A C 1
ATOM 711 O O . ALA A 1 95 ? -5.594 5.287 4.517 1.00 98.12 95 ALA A O 1
ATOM 712 N N . ALA A 1 96 ? -5.960 4.065 2.663 1.00 98.00 96 ALA A N 1
ATOM 713 C CA . ALA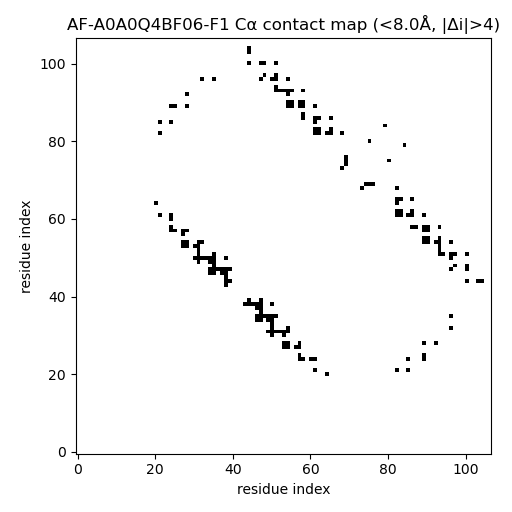 A 1 96 ? -7.345 3.737 2.986 1.00 98.00 96 ALA A CA 1
ATOM 714 C C . ALA A 1 96 ? -7.441 2.913 4.277 1.00 98.00 96 ALA A C 1
ATOM 716 O O . ALA A 1 96 ? -8.213 3.270 5.163 1.00 98.00 96 ALA A O 1
A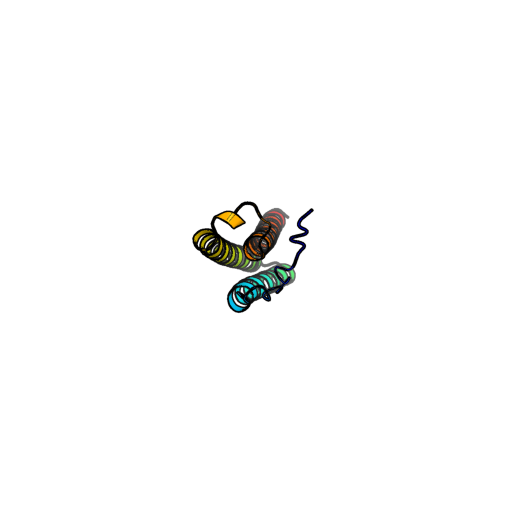TOM 717 N N . LEU A 1 97 ? -6.612 1.874 4.429 1.00 97.62 97 LEU A N 1
ATOM 718 C CA . LEU A 1 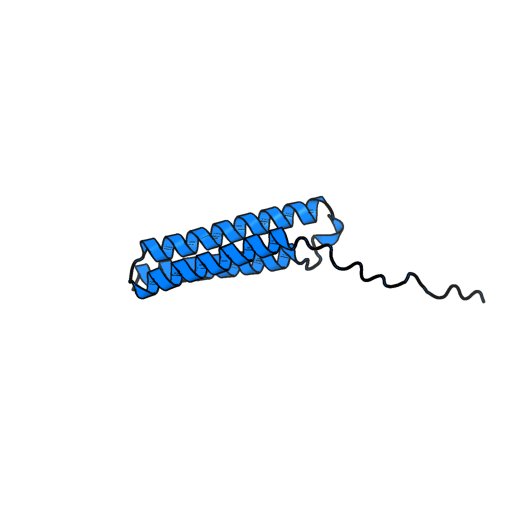97 ? -6.572 1.060 5.647 1.00 97.62 97 LEU A CA 1
ATOM 719 C C . LEU A 1 97 ? -6.185 1.895 6.870 1.00 97.62 97 LEU A C 1
ATOM 721 O O . LEU A 1 97 ? -6.829 1.806 7.909 1.00 97.62 97 LEU A O 1
ATOM 725 N N . THR A 1 98 ? -5.177 2.757 6.731 1.00 98.00 98 THR A N 1
ATOM 726 C CA . THR A 1 98 ? -4.742 3.655 7.810 1.00 98.00 98 THR A CA 1
ATOM 727 C C . THR A 1 98 ? -5.863 4.609 8.227 1.00 98.00 98 THR A C 1
ATOM 729 O O . THR A 1 98 ? -6.126 4.765 9.419 1.00 98.00 98 THR A O 1
ATOM 732 N N . LEU A 1 99 ? -6.551 5.218 7.255 1.00 97.81 99 LEU A N 1
ATOM 733 C CA . LEU A 1 99 ? -7.682 6.106 7.512 1.00 97.81 99 LEU A CA 1
ATOM 734 C C . LEU A 1 99 ? -8.825 5.357 8.202 1.00 97.81 99 LEU A C 1
ATOM 736 O O . LEU A 1 99 ? -9.369 5.847 9.186 1.00 97.81 99 LEU A O 1
ATOM 740 N N . MET A 1 100 ? -9.164 4.159 7.727 1.00 97.06 100 MET A N 1
ATOM 741 C CA . MET A 1 100 ? -10.209 3.338 8.334 1.00 97.06 100 MET A CA 1
ATOM 742 C C . MET A 1 100 ? -9.855 2.907 9.767 1.00 97.06 100 MET A C 1
ATOM 744 O O . MET A 1 100 ? -10.730 2.963 10.630 1.00 97.06 100 MET A O 1
ATOM 748 N N . THR A 1 101 ? -8.597 2.548 10.063 1.00 96.12 101 THR A N 1
ATOM 749 C CA . THR A 1 101 ? -8.141 2.314 11.450 1.00 96.12 101 THR A CA 1
ATOM 750 C C . THR A 1 101 ? -8.315 3.558 12.306 1.00 96.12 101 THR A C 1
ATOM 752 O O . THR A 1 101 ? -8.856 3.468 13.404 1.00 96.12 101 THR A O 1
ATOM 755 N N . ALA A 1 102 ? -7.882 4.720 11.809 1.00 96.12 102 ALA A N 1
ATOM 756 C CA . ALA A 1 102 ? -7.969 5.969 12.558 1.00 96.12 102 ALA A CA 1
ATOM 757 C C . ALA A 1 102 ? -9.424 6.340 12.872 1.00 96.12 102 ALA A C 1
ATOM 759 O O . ALA A 1 102 ? -9.730 6.696 14.004 1.00 96.12 102 ALA A O 1
ATOM 760 N N . LEU A 1 103 ? -10.328 6.198 11.899 1.00 96.06 103 LEU A N 1
ATOM 761 C CA . LEU A 1 103 ? -11.758 6.427 12.106 1.00 96.06 103 LEU A CA 1
ATOM 762 C C . LEU A 1 103 ? -12.365 5.431 13.098 1.00 96.06 103 LEU A C 1
ATOM 764 O O . LEU A 1 103 ? -13.173 5.828 13.927 1.00 96.06 103 LEU A O 1
ATOM 768 N N . SER A 1 104 ? -11.947 4.165 13.054 1.00 93.94 104 SER A N 1
ATOM 769 C CA . SER A 1 104 ? -12.440 3.134 13.979 1.00 93.94 104 SER A CA 1
ATOM 770 C C . SER A 1 104 ? -11.954 3.347 15.412 1.00 93.94 104 SER A C 1
ATOM 772 O O . SER A 1 104 ? -12.629 2.942 16.343 1.00 93.94 104 SER A O 1
ATOM 774 N N . ALA A 1 105 ? -10.800 3.992 15.604 1.00 91.75 105 ALA A N 1
ATOM 775 C CA . ALA A 1 105 ? -10.304 4.354 16.932 1.00 91.75 105 ALA A CA 1
ATOM 776 C C . ALA A 1 105 ? -11.041 5.556 17.551 1.00 91.75 105 ALA A C 1
ATOM 778 O O . ALA A 1 105 ? -10.896 5.812 18.744 1.00 91.75 105 ALA A O 1
ATOM 779 N N . LEU A 1 106 ? -11.775 6.318 16.734 1.00 91.38 106 LEU A N 1
ATOM 780 C CA . LEU A 1 106 ? -12.545 7.493 17.150 1.00 91.38 106 LEU A CA 1
ATOM 781 C C . LEU A 1 106 ? -14.048 7.205 17.305 1.00 91.38 106 LEU A C 1
ATOM 783 O O . LEU A 1 106 ? -14.769 8.088 17.770 1.00 91.38 106 LEU A O 1
ATOM 787 N N . ALA A 1 107 ? -14.508 6.030 16.869 1.00 78.12 107 ALA A N 1
ATOM 788 C CA . ALA A 1 107 ? -15.896 5.577 16.940 1.00 78.12 107 ALA A CA 1
ATOM 789 C C . ALA A 1 107 ? -16.157 4.806 18.240 1.00 78.12 107 ALA A C 1
ATOM 791 O O . ALA A 1 107 ? -17.270 4.972 18.787 1.00 78.12 107 ALA A O 1
#

Foldseek 3Di:
DDDPDDDPPPPPVPPPPPVVLLVVLVVLLVVLVVQLVVCVVVLNLVSLVVSLVSLVVSLVSLVVVVVVVCVVPVVCVPPPDPSNVSNVVSVVSSVVSVVVSVVSVVD

Mean predicted aligned error: 8.89 Å

Nearest PDB structures (foldseek):
  9had-assembly1_A  TM=4.360E-01  e=1.288E+00  Dermatophagoides farinae
  4jlr-assembly1_S  TM=3.736E-01  e=7.645E+00  unclassified
  6xmd-assembly1_B  TM=3.315E-01  e=9.619E+00  Thermochaetoides thermophila

pLDDT: mean 83.78, std 18.78, range [37.97, 98.19]

Radius of gyration: 19.72 Å; Cα contacts (8 Å, |Δi|>4): 104; chains: 1; bounding box: 33×22×73 Å

Solvent-accessible surface area (backbone atoms only — not comparable to full-atom values): 5787 Å² total; per-residue (Å²): 140,81,87,85,74,84,77,86,69,84,72,75,66,70,74,76,75,60,47,69,64,51,47,53,31,50,52,32,40,50,51,12,51,52,41,23,53,51,11,60,76,68,71,36,65,69,42,21,46,50,10,20,51,35,12,46,51,18,20,52,53,22,45,53,50,27,53,56,48,31,75,77,38,62,88,47,66,86,50,94,42,71,46,53,52,50,20,52,52,28,40,51,52,16,52,51,40,43,50,51,40,54,52,61,76,75,107

Sequence (107 aa):
MSLSGIRKSGKKVPLPTDGLRRVAVQVLDVLALMVFFVGIGMGELLVMAAGAALGWAATGLAYHNFQRDVAKRPDRRDAMSVPKMSMYIAFTVAAALTLMTALSALA